Protein AF-A0A9D0ZKR7-F1 (afdb_monomer)

Foldseek 3Di:
DDPDDDDDDDPDDDDDDCPPPVPVVLVVQLVVLVVCCVVVVDPPVRSVVSVVVSVVVD

Secondary structure (DSSP, 8-state):
---PPP-----S-----TTT-HHHHHHHHHHHHHHHHHTTSS-HHHHHHHHHHHHTT-

Structure (mmCIF, N/CA/C/O backbone):
da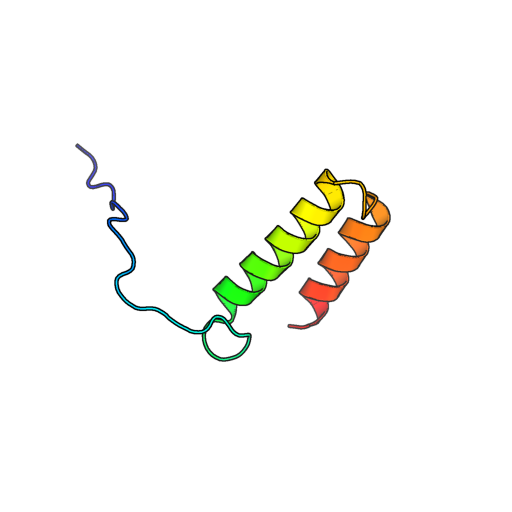ta_AF-A0A9D0ZKR7-F1
#
_entry.id   AF-A0A9D0ZKR7-F1
#
loop_
_atom_site.group_PDB
_atom_site.id
_atom_site.type_symbol
_atom_site.label_atom_id
_atom_site.label_alt_id
_atom_site.label_comp_id
_atom_site.label_asym_id
_atom_site.label_entity_id
_atom_site.label_seq_id
_atom_site.pdbx_PDB_ins_code
_atom_site.Cartn_x
_atom_site.Cartn_y
_atom_site.Cartn_z
_atom_site.occupancy
_atom_site.B_iso_or_equiv
_atom_site.auth_seq_id
_atom_site.auth_comp_id
_atom_site.auth_asym_id
_atom_site.auth_atom_id
_atom_site.pdbx_PDB_model_num
ATOM 1 N N . MET A 1 1 ? 4.386 33.232 -20.604 1.00 52.44 1 MET A N 1
ATOM 2 C CA . MET A 1 1 ? 3.669 31.942 -20.657 1.00 52.44 1 MET A CA 1
ATOM 3 C C . MET A 1 1 ? 4.637 30.883 -20.176 1.00 52.44 1 MET A C 1
ATOM 5 O O . MET A 1 1 ? 5.712 30.784 -20.752 1.00 52.44 1 MET A O 1
ATOM 9 N N . GLY A 1 2 ? 4.336 30.227 -19.055 1.00 65.19 2 GLY A N 1
ATOM 10 C CA . GLY A 1 2 ? 5.194 29.184 -18.495 1.00 65.19 2 GLY A CA 1
ATOM 11 C C . GLY A 1 2 ? 5.028 27.900 -19.298 1.00 65.19 2 GLY A C 1
ATOM 12 O O . GLY A 1 2 ? 3.903 27.514 -19.596 1.00 65.19 2 GLY A O 1
ATOM 13 N N . ASN A 1 3 ? 6.136 27.273 -19.686 1.00 74.75 3 ASN A N 1
ATOM 14 C CA . ASN A 1 3 ? 6.113 25.959 -20.319 1.00 74.75 3 ASN A CA 1
ATOM 15 C C . ASN A 1 3 ? 5.794 24.915 -19.245 1.00 74.75 3 ASN A C 1
ATOM 17 O O . ASN A 1 3 ? 6.696 24.337 -18.644 1.00 74.75 3 ASN A O 1
ATOM 21 N N . GLU A 1 4 ? 4.513 24.731 -18.952 1.00 83.06 4 GLU A N 1
ATOM 22 C CA . GLU A 1 4 ? 4.059 23.667 -18.065 1.00 83.06 4 GLU A CA 1
ATOM 23 C C . GLU A 1 4 ? 4.120 22.333 -18.814 1.00 83.06 4 GLU A C 1
ATOM 25 O O . GLU A 1 4 ? 3.642 22.206 -19.944 1.00 83.06 4 GLU A O 1
ATOM 30 N N . ALA A 1 5 ? 4.750 21.333 -18.201 1.00 82.19 5 ALA A N 1
ATOM 31 C CA . ALA A 1 5 ? 4.773 19.987 -18.750 1.00 82.19 5 ALA A CA 1
ATOM 32 C C . ALA A 1 5 ? 3.374 19.365 -18.623 1.00 82.19 5 ALA A C 1
ATOM 34 O O . ALA A 1 5 ? 2.828 19.276 -17.524 1.00 82.19 5 ALA A O 1
ATOM 35 N N . VAL A 1 6 ? 2.802 18.919 -19.744 1.00 84.56 6 VAL A N 1
ATOM 36 C CA . VAL A 1 6 ? 1.489 18.261 -19.784 1.00 84.56 6 VAL A CA 1
ATOM 37 C C . VAL A 1 6 ? 1.683 16.753 -19.889 1.00 84.56 6 VAL A C 1
ATOM 39 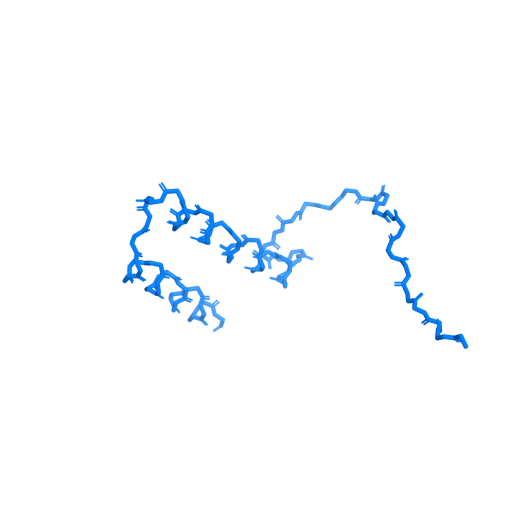O O . VAL A 1 6 ? 2.260 16.256 -20.857 1.00 84.56 6 VAL A O 1
ATOM 42 N N . PHE A 1 7 ? 1.175 16.010 -18.906 1.00 83.00 7 PHE A N 1
ATOM 43 C CA . PHE A 1 7 ? 1.071 14.557 -19.002 1.00 83.00 7 PHE A CA 1
ATOM 44 C C . PHE A 1 7 ? -0.046 14.190 -19.989 1.00 83.00 7 PHE A C 1
ATOM 46 O O . PHE A 1 7 ? -1.216 14.447 -19.722 1.00 83.00 7 PHE A O 1
ATOM 53 N N . LEU A 1 8 ? 0.308 13.616 -21.144 1.00 85.38 8 LEU A N 1
ATOM 54 C CA . LEU A 1 8 ? -0.663 13.280 -22.194 1.00 85.38 8 LEU A CA 1
ATOM 55 C C . LEU A 1 8 ? -1.283 11.893 -21.999 1.00 85.38 8 LEU A C 1
ATOM 57 O O . LEU A 1 8 ? -2.502 11.753 -22.029 1.00 85.38 8 LEU A O 1
ATOM 61 N N . LYS A 1 9 ? -0.444 10.863 -21.856 1.00 83.31 9 LYS A N 1
ATOM 62 C CA . LYS A 1 9 ? -0.843 9.467 -21.626 1.00 83.31 9 LYS A CA 1
ATOM 63 C C . LYS A 1 9 ? 0.382 8.594 -21.358 1.00 83.31 9 LYS A C 1
ATOM 65 O O . LYS A 1 9 ? 1.474 8.914 -21.822 1.00 83.31 9 LYS A O 1
ATOM 70 N N . CYS A 1 10 ? 0.169 7.454 -20.707 1.00 79.69 10 CYS A N 1
ATOM 71 C CA . CYS A 1 10 ? 1.097 6.325 -20.731 1.00 79.69 10 CYS A CA 1
ATOM 72 C C . CYS A 1 10 ? 0.614 5.341 -21.807 1.00 79.69 10 CYS A C 1
ATOM 74 O O . CYS A 1 10 ? -0.538 4.918 -21.760 1.00 79.69 10 CYS A O 1
ATOM 76 N N . THR A 1 11 ? 1.434 5.029 -22.813 1.00 85.31 11 THR A N 1
ATOM 77 C CA . THR A 1 11 ? 1.068 4.082 -23.891 1.00 85.31 11 THR A CA 1
ATOM 78 C C . THR A 1 11 ? 1.554 2.664 -23.644 1.00 85.31 11 THR A C 1
ATOM 80 O O . THR A 1 11 ? 1.152 1.756 -24.363 1.00 85.31 11 THR A O 1
ATOM 83 N N . GLU A 1 12 ? 2.427 2.486 -22.660 1.00 82.44 12 GLU A N 1
ATOM 84 C CA . GLU A 1 12 ? 3.022 1.206 -22.311 1.00 82.44 12 GLU A CA 1
ATOM 85 C C . GLU A 1 12 ? 2.452 0.740 -20.975 1.00 82.44 12 GLU A C 1
ATOM 87 O O . GLU A 1 12 ? 2.351 1.512 -20.016 1.00 82.44 12 GLU A O 1
ATOM 92 N N . GLU A 1 13 ? 2.062 -0.531 -20.927 1.00 82.31 13 GLU A N 1
ATOM 93 C CA . GLU A 1 13 ? 1.692 -1.194 -19.687 1.00 82.31 13 GLU A CA 1
ATOM 94 C C . GLU A 1 13 ? 2.952 -1.766 -19.050 1.00 82.31 13 GLU A C 1
ATOM 96 O O . GLU A 1 13 ? 3.672 -2.562 -19.653 1.00 82.31 13 GLU A O 1
ATOM 101 N N . ILE A 1 14 ? 3.211 -1.364 -17.811 1.00 81.69 14 ILE A N 1
ATOM 102 C CA . ILE A 1 14 ? 4.288 -1.925 -17.006 1.00 81.69 14 ILE A CA 1
ATOM 103 C C . ILE A 1 14 ? 3.690 -2.596 -15.777 1.00 81.69 14 ILE A C 1
ATOM 105 O O . ILE A 1 14 ? 2.811 -2.047 -15.108 1.00 81.69 14 ILE A O 1
ATOM 109 N N . ALA A 1 15 ? 4.172 -3.797 -15.465 1.00 85.31 15 ALA A N 1
ATOM 110 C CA . ALA A 1 15 ? 3.796 -4.481 -14.240 1.00 85.31 15 ALA A CA 1
ATOM 111 C C . ALA A 1 15 ? 4.427 -3.756 -13.044 1.00 85.31 15 ALA A C 1
ATOM 113 O O . ALA A 1 15 ? 5.634 -3.846 -12.798 1.00 85.31 15 ALA A O 1
ATOM 114 N N . VAL A 1 16 ? 3.595 -3.032 -12.298 1.00 85.25 16 VAL A N 1
ATOM 115 C CA . VAL A 1 16 ? 4.015 -2.317 -11.095 1.00 85.25 16 VAL A CA 1
ATOM 116 C C . VAL A 1 16 ? 4.444 -3.325 -10.035 1.00 85.25 16 VAL A C 1
ATOM 118 O O . VAL A 1 16 ? 3.666 -4.170 -9.593 1.00 85.25 16 VAL A O 1
ATOM 121 N N . SER A 1 17 ? 5.699 -3.234 -9.615 1.00 87.81 17 SER A N 1
ATOM 122 C CA . SER A 1 17 ? 6.264 -4.113 -8.594 1.00 87.81 17 SER A CA 1
ATOM 123 C C . SER A 1 17 ? 7.360 -3.406 -7.810 1.00 87.81 17 SER A C 1
ATOM 125 O O . SER A 1 17 ? 7.908 -2.395 -8.253 1.00 87.81 17 SER A O 1
ATOM 127 N N . LYS A 1 18 ? 7.716 -3.977 -6.653 1.00 88.06 18 LYS A N 1
ATOM 128 C CA . LYS A 1 18 ? 8.799 -3.462 -5.806 1.00 88.06 18 LYS A CA 1
ATOM 129 C C . LYS A 1 18 ? 10.138 -3.370 -6.550 1.00 88.06 18 LYS A C 1
ATOM 131 O O . LYS A 1 18 ? 10.945 -2.514 -6.218 1.00 88.06 18 LYS A O 1
ATOM 136 N N . THR A 1 19 ? 10.383 -4.243 -7.527 1.00 88.81 19 THR A N 1
ATOM 137 C CA . THR A 1 19 ? 11.650 -4.301 -8.269 1.00 88.81 19 THR A CA 1
ATOM 138 C C . THR A 1 19 ? 11.634 -3.461 -9.541 1.00 88.81 19 THR A C 1
ATOM 140 O O . THR A 1 19 ? 12.627 -2.806 -9.832 1.00 88.81 19 THR A O 1
ATOM 143 N N . ALA A 1 20 ? 10.531 -3.469 -10.296 1.00 87.50 20 ALA A N 1
ATOM 144 C CA . ALA A 1 20 ? 10.449 -2.756 -11.572 1.00 87.50 20 ALA A CA 1
ATOM 145 C C . ALA A 1 20 ? 10.183 -1.253 -11.401 1.00 87.50 20 ALA A C 1
ATOM 147 O O . ALA A 1 20 ? 10.649 -0.452 -12.204 1.00 87.50 20 ALA A O 1
ATOM 148 N N . THR A 1 21 ? 9.421 -0.874 -10.370 1.00 88.94 21 THR A N 1
ATOM 149 C CA . THR A 1 21 ? 8.960 0.505 -10.148 1.00 88.94 21 THR A CA 1
ATOM 150 C C . THR A 1 21 ? 8.908 0.825 -8.647 1.00 88.94 21 THR A C 1
ATOM 152 O O . TH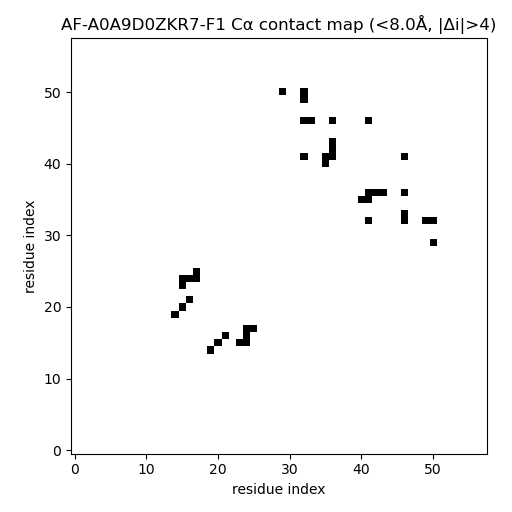R A 1 21 ? 7.814 1.002 -8.103 1.00 88.94 21 THR A O 1
ATOM 155 N N . PRO A 1 22 ? 10.045 0.842 -7.933 1.00 89.00 22 PRO A N 1
ATOM 156 C CA . PRO A 1 22 ? 10.062 0.930 -6.472 1.00 89.00 22 PRO A CA 1
ATOM 157 C C . PRO A 1 22 ? 9.358 2.183 -5.927 1.00 89.00 22 PRO A C 1
ATOM 159 O O . PRO A 1 22 ? 8.606 2.088 -4.956 1.00 89.00 22 PRO A O 1
ATOM 162 N N . GLU A 1 23 ? 9.528 3.341 -6.568 1.00 89.69 23 GLU A N 1
AT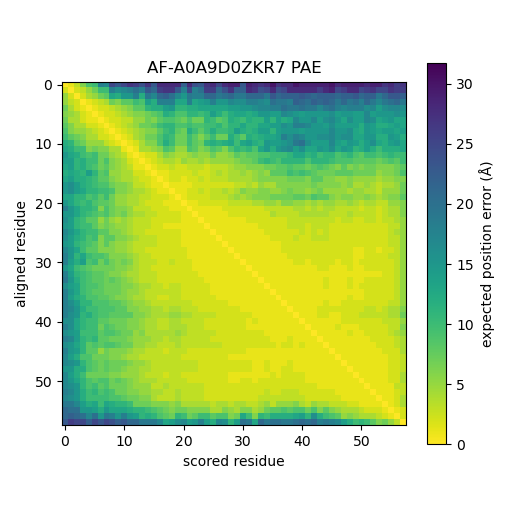OM 163 C CA . GLU A 1 23 ? 8.905 4.601 -6.150 1.00 89.69 23 GLU A CA 1
ATOM 164 C C . GLU A 1 23 ? 7.386 4.560 -6.336 1.00 89.69 23 GLU A C 1
ATOM 166 O O . GLU A 1 23 ? 6.631 4.878 -5.416 1.00 89.69 23 GLU A O 1
ATOM 171 N N . PHE A 1 24 ? 6.926 4.111 -7.508 1.00 90.25 24 PHE A N 1
ATOM 172 C CA . PHE A 1 24 ? 5.495 4.005 -7.795 1.00 90.25 24 PHE A CA 1
ATOM 173 C C . PHE A 1 2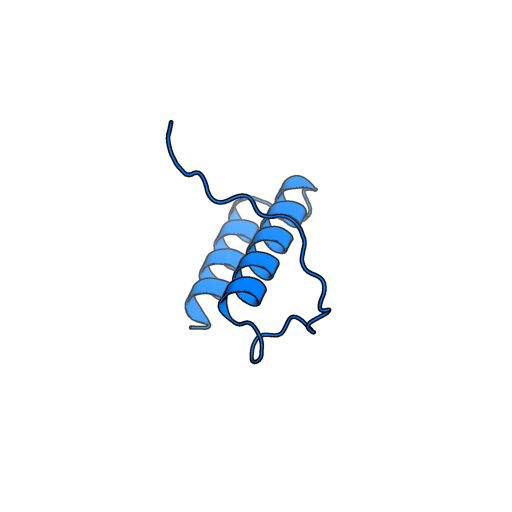4 ? 4.829 2.929 -6.934 1.00 90.25 24 PHE A C 1
ATOM 175 O O . PHE A 1 24 ? 3.735 3.139 -6.421 1.00 90.25 24 PHE A O 1
ATOM 182 N N . TYR A 1 25 ? 5.495 1.791 -6.725 1.00 90.69 25 TYR A N 1
ATOM 183 C CA . TYR A 1 25 ? 4.997 0.712 -5.874 1.00 90.69 25 TYR A CA 1
ATOM 184 C C . TYR A 1 25 ? 4.786 1.196 -4.436 1.00 90.69 25 TYR A C 1
ATOM 186 O O . TYR A 1 25 ? 3.762 0.895 -3.823 1.00 90.69 25 TYR A O 1
ATOM 194 N N . ARG A 1 26 ? 5.702 2.020 -3.918 1.00 91.12 26 ARG A N 1
ATOM 195 C CA . ARG A 1 26 ? 5.552 2.636 -2.598 1.00 91.12 26 ARG A CA 1
ATOM 196 C C . ARG A 1 26 ? 4.385 3.618 -2.541 1.00 91.12 26 ARG A C 1
ATOM 198 O O . ARG A 1 26 ? 3.597 3.550 -1.599 1.00 91.12 26 ARG A O 1
ATOM 205 N N . LEU A 1 27 ? 4.264 4.508 -3.527 1.00 92.81 27 LEU A N 1
ATOM 206 C CA . LEU A 1 27 ? 3.135 5.440 -3.609 1.00 92.81 27 LEU A CA 1
ATOM 207 C C . LEU A 1 27 ? 1.809 4.678 -3.655 1.00 92.81 27 LEU A C 1
ATOM 209 O O . LEU A 1 27 ? 0.894 4.992 -2.901 1.00 92.81 27 LEU A O 1
ATOM 213 N N . TYR A 1 28 ? 1.745 3.613 -4.453 1.00 93.12 28 TYR A N 1
ATOM 214 C CA . TYR A 1 28 ? 0.587 2.734 -4.523 1.00 93.12 28 TYR A CA 1
ATOM 215 C C . TYR A 1 28 ? 0.238 2.127 -3.155 1.00 93.12 28 TYR A C 1
ATOM 217 O O . TYR A 1 28 ? -0.914 2.197 -2.731 1.00 93.12 28 TYR A O 1
ATOM 225 N N . GLN A 1 29 ? 1.221 1.599 -2.415 1.00 94.56 29 GLN A N 1
ATOM 226 C CA . GLN A 1 29 ? 0.997 1.082 -1.059 1.00 94.56 29 GLN A CA 1
ATOM 227 C C . GLN A 1 29 ? 0.466 2.163 -0.101 1.00 94.56 29 GLN A C 1
ATOM 229 O O . GLN A 1 29 ? -0.461 1.895 0.662 1.00 94.56 29 GLN A O 1
ATOM 234 N N . GLN A 1 30 ? 0.999 3.387 -0.158 1.00 95.75 30 GLN A N 1
ATOM 235 C CA . GLN A 1 30 ? 0.510 4.512 0.650 1.00 95.75 30 GLN A CA 1
ATOM 236 C C . GLN A 1 30 ? -0.934 4.891 0.293 1.00 95.75 30 GLN A C 1
ATOM 238 O O . GLN A 1 30 ? -1.748 5.108 1.190 1.00 95.75 30 GLN A O 1
ATOM 243 N N . THR A 1 31 ? -1.276 4.914 -0.998 1.00 96.75 31 THR A N 1
ATOM 244 C CA . THR A 1 31 ? -2.644 5.171 -1.469 1.00 96.75 31 THR A CA 1
ATOM 245 C C . THR A 1 31 ? -3.617 4.097 -0.988 1.00 96.75 31 THR A C 1
ATOM 247 O O . THR A 1 31 ? -4.711 4.432 -0.541 1.00 96.75 31 THR A O 1
ATOM 250 N N . VAL A 1 32 ? -3.222 2.819 -1.009 1.00 96.81 32 VAL A N 1
ATOM 251 C CA . VAL A 1 32 ? -4.047 1.726 -0.468 1.00 96.81 32 VAL A CA 1
ATOM 252 C C . VAL A 1 32 ? -4.310 1.930 1.025 1.00 96.81 32 VAL A C 1
ATOM 254 O O . VAL A 1 32 ? -5.457 1.845 1.452 1.00 96.81 32 VAL A O 1
ATOM 257 N N . LEU A 1 33 ? -3.286 2.254 1.824 1.00 97.81 33 LEU A N 1
ATOM 258 C CA . LEU A 1 33 ? -3.463 2.514 3.259 1.00 97.81 33 LEU A CA 1
ATOM 259 C C . LEU A 1 33 ? -4.401 3.698 3.525 1.00 97.81 33 LEU A C 1
ATOM 261 O O . LEU A 1 33 ? -5.236 3.626 4.427 1.00 97.81 33 LEU A O 1
ATOM 265 N N . LEU A 1 34 ? -4.290 4.765 2.729 1.00 98.12 34 LEU A N 1
ATOM 266 C CA . LEU A 1 34 ? -5.174 5.924 2.832 1.00 98.12 34 LEU A CA 1
ATOM 267 C C . LEU A 1 34 ? -6.627 5.543 2.516 1.00 98.12 34 LEU A C 1
ATOM 269 O O . LEU A 1 34 ? -7.517 5.860 3.299 1.00 98.12 34 LEU A O 1
ATOM 273 N N . ALA A 1 35 ? -6.861 4.794 1.436 1.00 98.44 35 ALA A N 1
ATOM 274 C CA . ALA A 1 35 ? -8.199 4.338 1.068 1.00 98.44 35 ALA A CA 1
ATOM 275 C C . ALA A 1 35 ? -8.829 3.453 2.159 1.00 98.44 35 ALA A C 1
ATOM 277 O O . ALA A 1 35 ? -10.006 3.604 2.481 1.00 98.44 35 ALA A O 1
ATOM 278 N N . LEU A 1 36 ? -8.046 2.561 2.778 1.00 98.38 36 LEU A N 1
ATOM 279 C CA . LEU A 1 36 ? -8.522 1.726 3.886 1.00 98.38 36 LEU A CA 1
ATOM 280 C C . LEU A 1 36 ? -8.897 2.557 5.123 1.00 98.38 36 LEU A C 1
ATOM 282 O O . LEU A 1 36 ? -9.864 2.229 5.811 1.00 98.38 36 LEU A O 1
ATOM 286 N N . LYS A 1 37 ? -8.163 3.640 5.403 1.00 98.38 37 LYS A N 1
ATOM 287 C CA . LYS A 1 37 ? -8.511 4.593 6.464 1.00 98.38 37 LYS A CA 1
ATOM 288 C C . LYS A 1 37 ? -9.814 5.329 6.149 1.00 98.38 37 LYS A C 1
ATOM 290 O O . LYS A 1 37 ? -10.694 5.403 7.000 1.00 98.38 37 LYS A O 1
ATOM 295 N N . GLU A 1 38 ? -9.957 5.848 4.932 1.00 98.31 38 GLU A N 1
ATOM 296 C CA . GLU A 1 38 ? -11.158 6.580 4.502 1.00 98.31 38 GLU A CA 1
ATOM 297 C C . GLU A 1 38 ? -12.416 5.703 4.514 1.00 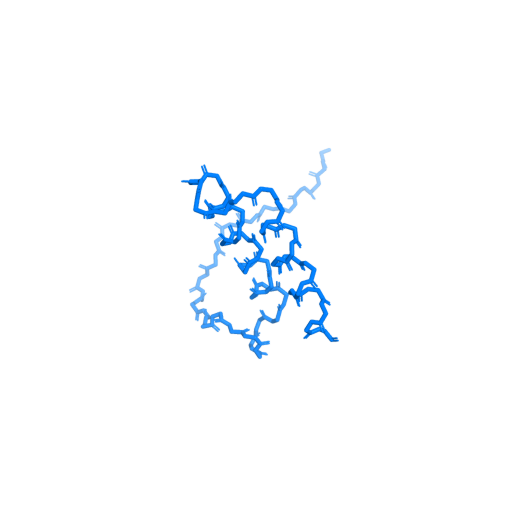98.31 38 GLU A C 1
ATOM 299 O O . GLU A 1 38 ? -13.503 6.174 4.837 1.00 98.31 38 GLU A O 1
ATOM 304 N N . G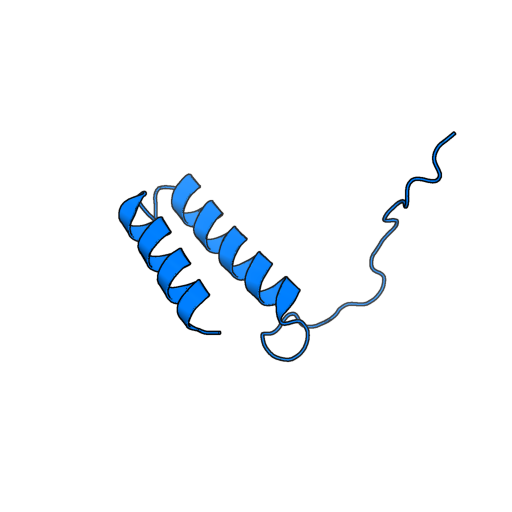LN A 1 39 ? -12.264 4.407 4.234 1.00 98.19 39 GLN A N 1
ATOM 305 C CA . GLN A 1 39 ? -13.337 3.415 4.338 1.00 98.19 39 GLN A CA 1
ATOM 306 C C . GLN A 1 39 ? -13.624 2.968 5.782 1.00 98.19 39 GLN A C 1
ATOM 308 O O . GLN A 1 39 ? -14.527 2.165 6.006 1.00 98.19 39 GLN A O 1
ATOM 313 N N . GLY A 1 40 ? -12.860 3.449 6.768 1.00 97.75 40 GLY A N 1
ATOM 314 C CA . GLY A 1 40 ? -12.999 3.074 8.177 1.00 97.75 40 GLY A CA 1
ATOM 315 C C . GLY A 1 40 ? -12.504 1.664 8.513 1.00 97.75 40 GLY A C 1
ATOM 316 O O . GLY A 1 40 ? -12.739 1.191 9.623 1.00 97.75 40 GLY A O 1
ATOM 317 N N . ILE A 1 41 ? -11.817 0.989 7.584 1.00 98.50 41 ILE A N 1
ATOM 318 C CA . ILE A 1 41 ? -11.188 -0.320 7.819 1.00 98.50 41 ILE A CA 1
ATOM 319 C C . ILE A 1 41 ? -9.989 -0.157 8.757 1.00 98.50 41 ILE A C 1
ATOM 321 O O . ILE A 1 41 ? -9.769 -0.987 9.637 1.00 98.50 41 ILE A O 1
ATOM 325 N N . LEU A 1 42 ? -9.229 0.927 8.576 1.00 98.44 42 LEU A N 1
ATOM 326 C CA . LEU A 1 42 ? -8.180 1.349 9.497 1.00 98.44 42 LEU A CA 1
ATOM 327 C C . LEU A 1 42 ? -8.642 2.576 10.277 1.00 98.44 42 LEU A C 1
ATOM 329 O O . LEU A 1 42 ? -9.146 3.540 9.704 1.00 98.44 42 LEU A O 1
ATOM 333 N N . ASN A 1 43 ? -8.400 2.575 11.583 1.00 98.00 43 ASN A N 1
ATOM 334 C CA . ASN A 1 43 ? -8.429 3.807 12.364 1.00 98.00 43 ASN A CA 1
ATOM 335 C C . ASN A 1 43 ? -7.090 4.565 12.252 1.00 98.00 43 ASN A C 1
ATOM 337 O O . ASN A 1 43 ? -6.117 4.060 11.692 1.00 98.00 43 ASN A O 1
ATOM 341 N N . GLU A 1 44 ? -7.027 5.774 12.817 1.00 97.88 44 GLU A N 1
ATOM 342 C CA . GLU A 1 44 ? -5.834 6.634 12.754 1.00 97.88 44 GLU A CA 1
ATOM 343 C C . GLU A 1 44 ? -4.565 5.943 13.273 1.00 97.88 44 GLU A C 1
ATOM 345 O O . GLU A 1 44 ? -3.511 6.013 12.647 1.00 97.88 44 GLU A O 1
ATOM 350 N N . MET A 1 45 ? -4.670 5.233 14.400 1.00 98.06 45 MET A N 1
ATOM 351 C CA . MET A 1 45 ? -3.530 4.556 15.019 1.00 98.06 45 MET A CA 1
ATOM 352 C C . MET A 1 45 ? -3.011 3.418 14.134 1.00 98.06 45 MET A C 1
ATOM 354 O O . MET A 1 45 ? -1.804 3.278 13.948 1.00 98.06 45 MET A O 1
ATOM 358 N N . GLN A 1 46 ? -3.915 2.617 13.566 1.00 98.25 46 GLN A N 1
ATOM 359 C CA . GLN A 1 46 ? -3.560 1.521 12.664 1.00 98.25 46 GLN A CA 1
ATOM 360 C C . GLN A 1 46 ? -2.956 2.045 11.361 1.00 98.25 46 GLN A C 1
ATOM 362 O O . GLN A 1 46 ? -1.952 1.513 10.896 1.00 98.25 46 GLN A O 1
ATOM 367 N N . PHE A 1 47 ? -3.528 3.111 10.802 1.00 98.06 47 PHE A N 1
ATOM 368 C CA . PHE A 1 47 ? -2.991 3.775 9.620 1.00 98.06 47 PHE A CA 1
ATOM 369 C C . PHE A 1 47 ? -1.556 4.258 9.851 1.00 98.06 47 PHE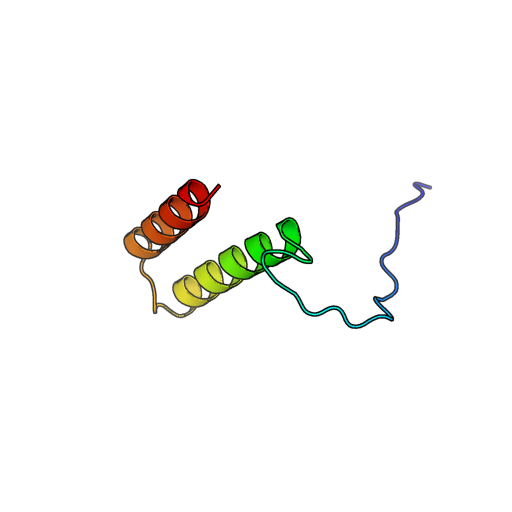 A C 1
ATOM 371 O O . PHE A 1 47 ? -0.670 3.935 9.056 1.00 98.06 47 PHE A O 1
ATOM 378 N N . GLN A 1 48 ? -1.305 4.957 10.963 1.00 97.62 48 GLN A N 1
ATOM 379 C CA . GLN A 1 48 ? 0.031 5.450 11.291 1.00 97.62 48 GLN A CA 1
ATOM 380 C C . GLN A 1 48 ? 1.028 4.302 11.490 1.00 97.62 48 GLN A C 1
ATOM 382 O O . GLN A 1 48 ? 2.112 4.324 10.914 1.00 97.62 48 GLN A O 1
ATOM 387 N N . TYR A 1 49 ? 0.636 3.251 12.216 1.00 97.56 49 TYR A N 1
ATOM 388 C CA . TYR A 1 49 ? 1.471 2.063 12.399 1.00 97.56 49 TYR A CA 1
ATOM 389 C C . TYR A 1 49 ? 1.833 1.384 11.065 1.00 97.56 49 TYR A C 1
ATOM 391 O O . TYR A 1 49 ? 2.981 0.982 10.850 1.00 97.56 49 TYR A O 1
ATOM 399 N N . CYS A 1 50 ? 0.874 1.275 10.141 1.00 96.69 50 CYS A N 1
ATOM 400 C CA . CYS A 1 50 ? 1.117 0.731 8.808 1.00 96.69 50 CYS A CA 1
ATOM 401 C C . CYS A 1 50 ? 2.076 1.607 7.988 1.00 96.69 50 CYS A C 1
ATOM 403 O O . CYS A 1 50 ? 2.960 1.064 7.324 1.00 96.69 50 CYS A O 1
ATOM 405 N N . LEU A 1 51 ? 1.942 2.937 8.046 1.00 95.94 51 LEU A N 1
ATOM 406 C CA . LEU A 1 51 ? 2.871 3.860 7.386 1.00 95.94 51 LEU A CA 1
ATOM 407 C C . LEU A 1 51 ? 4.285 3.755 7.956 1.00 95.94 51 LEU A C 1
ATOM 409 O O . LEU A 1 51 ? 5.248 3.692 7.193 1.00 95.94 51 LEU A O 1
ATOM 413 N N . ASP A 1 52 ? 4.415 3.696 9.279 1.00 95.94 52 ASP A N 1
ATOM 414 C CA . ASP A 1 52 ? 5.711 3.556 9.933 1.00 95.94 52 ASP A CA 1
ATOM 415 C C . ASP A 1 52 ? 6.365 2.234 9.530 1.00 95.94 52 ASP A C 1
ATOM 417 O O . ASP A 1 52 ? 7.524 2.217 9.122 1.00 95.94 52 ASP A O 1
AT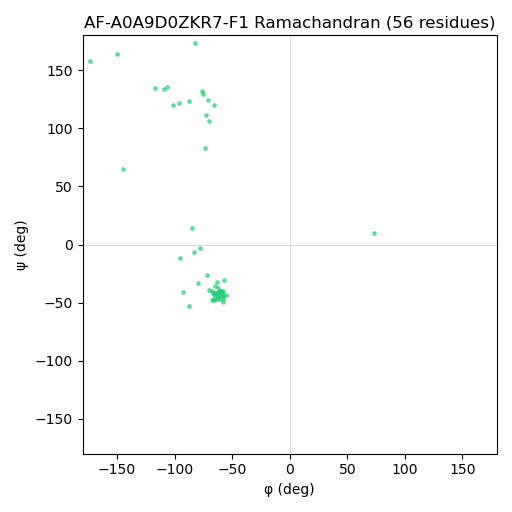OM 421 N N . THR A 1 53 ? 5.611 1.133 9.537 1.00 95.00 53 THR A N 1
ATOM 422 C CA . THR A 1 53 ? 6.099 -0.177 9.078 1.00 95.00 53 THR A CA 1
ATOM 423 C C . THR A 1 53 ? 6.565 -0.120 7.623 1.00 95.00 53 THR A C 1
ATOM 425 O O . THR A 1 53 ? 7.635 -0.631 7.298 1.00 95.00 53 THR A O 1
ATOM 428 N N . LEU A 1 54 ? 5.799 0.538 6.750 1.00 92.00 54 LEU A N 1
ATOM 429 C CA . LEU A 1 54 ? 6.150 0.712 5.342 1.00 92.00 54 LEU A CA 1
ATOM 430 C C . LEU A 1 54 ? 7.446 1.523 5.164 1.00 92.00 54 LEU A C 1
ATOM 432 O O . LEU A 1 54 ? 8.258 1.203 4.300 1.00 92.00 54 LEU A O 1
ATOM 436 N N . ASN A 1 55 ? 7.668 2.541 5.998 1.00 86.94 55 ASN A N 1
ATOM 437 C CA . ASN A 1 55 ? 8.877 3.366 5.970 1.00 86.94 55 ASN A CA 1
ATOM 438 C C . ASN A 1 55 ? 10.124 2.634 6.496 1.00 86.94 55 ASN A C 1
ATOM 440 O O . ASN A 1 55 ? 11.226 2.963 6.071 1.00 86.94 55 ASN A O 1
ATOM 444 N N . HIS A 1 56 ? 9.964 1.642 7.377 1.00 85.94 56 HIS A N 1
ATOM 445 C CA . HIS A 1 56 ? 11.069 0.827 7.903 1.00 85.94 56 HIS A CA 1
ATOM 446 C C . HIS A 1 56 ? 11.475 -0.341 6.985 1.00 85.94 56 HIS A C 1
ATOM 448 O O . HIS A 1 56 ? 12.461 -1.015 7.261 1.00 85.94 56 HIS A O 1
ATOM 454 N N . GLN A 1 57 ? 10.740 -0.605 5.898 1.00 72.62 57 GLN A N 1
ATOM 455 C CA . GLN A 1 57 ? 11.098 -1.623 4.895 1.00 72.62 57 GLN A CA 1
ATOM 456 C C . GLN A 1 57 ? 12.082 -1.116 3.817 1.00 72.62 57 GLN A C 1
ATOM 458 O O . GLN A 1 57 ? 12.223 -1.767 2.771 1.00 72.62 57 GLN A O 1
ATOM 463 N N . ILE A 1 58 ? 12.708 0.041 4.061 1.00 57.12 58 ILE A N 1
ATOM 464 C CA . ILE A 1 58 ? 13.747 0.669 3.230 1.00 57.12 58 ILE A CA 1
ATOM 465 C C . ILE A 1 58 ? 15.120 0.213 3.708 1.00 57.12 58 ILE A C 1
ATOM 467 O O . ILE A 1 58 ? 15.373 0.325 4.927 1.00 57.12 58 ILE A O 1
#

Radius of gyration: 15.56 Å; Cα contacts (8 Å, |Δi|>4): 21; chains: 1; bounding box: 27×36×39 Å

Organism: NCBI:txid2840914

pLDDT: mean 89.37, std 9.92, range [52.44, 98.5]

Sequence (58 aa):
MGNEAVFLKCTEEIAVSKTATPEFYRLYQQTVLLALKEQGILNEMQFQYCLDTLNHQI

Nearest PDB structures (foldseek):
  8esr-assembly1_R  TM=6.851E-01  e=3.304E+00  Schizosaccharomyces pombe
  8bf5-assembly1_B  TM=7.131E-01  e=5.332E+00  Influenza B virus (B/Memphis/13/2003)
  8r3l-assembly1_B  TM=7.227E-01  e=7.009E+00  Influenza A virus (A/Zhejiang/DTID-ZJU01/2013(H7N9))
  8fkz-assembly1_LD  TM=6.230E-01  e=4.343E+00  Homo sapiens
  8ia0-assembly1_LR  TM=5.713E-01  e=5.709E+00  Thermochaetoides thermophila DSM 1495

Mean predicted aligned error: 6.48 Å

Solvent-accessible surface area (backbone atoms only — not comparable to full-atom values): 3740 Å² total; per-residue (Å²): 133,81,89,72,87,76,88,85,77,81,93,71,89,72,80,81,30,73,82,79,31,46,71,59,36,49,51,50,53,52,51,52,48,50,52,37,34,77,71,63,78,28,53,73,68,56,42,51,52,52,52,53,54,61,64,66,75,109